Protein AF-A0AA88Y894-F1 (afdb_monomer_lite)

Sequence (152 aa):
MLGYVVCENNGTTIQNFHPYMDSTLEQLRTVSQNNASSSRREKCISSLRRLFKESGRHEVVQIALMIIAHQDHWNDDHTLSEAKAMKQKGITLLVVTIGRRNFKELHSLRSIATSDDKFFVLPSFEDLKKLASDLSTGSCLRKCLNLSIVLK

Organism: Pinctada imbricata (NCBI:txid66713)

pLDDT: mean 80.38, std 14.38, range [32.53, 95.12]

Radius of gyration: 15.28 Å; chains: 1; bounding box: 42×32×35 Å

Foldseek 3Di:
DDKDWDWAPVDIDTGADDPDVVVVVVVVVVPDPDDGDATPCLVVLVVVLVSCVPRNDPPDQAEDEAEAEDDHDDPLVSLLVSLVVCVVSNYFYAYEYEQDDDPVVLVSRCSSGNHNLRYHYYDHPVCVVVVVCCCVPHPCVCVNSVCPDPPD

InterPro domains:
  IPR002035 von Willebrand factor, type A [PF00092] (22-132)
  IPR036465 von Willebrand factor A-like domain superfamily [G3DSA:3.40.50.410] (2-144)
  IPR036465 von Willebrand factor A-like domain superfamily [SSF53300] (12-140)

Structure (mmCIF, N/CA/C/O backbone):
data_AF-A0AA88Y894-F1
#
_entry.id   AF-A0AA88Y894-F1
#
loop_
_atom_site.group_PDB
_atom_site.id
_atom_site.type_symbol
_atom_site.label_atom_id
_atom_site.label_alt_id
_atom_site.label_comp_id
_atom_site.label_asym_id
_atom_site.label_entity_id
_atom_site.label_seq_id
_atom_site.pdbx_PDB_ins_code
_atom_site.Cartn_x
_atom_site.Cartn_y
_atom_site.Cartn_z
_atom_site.occupancy
_atom_site.B_iso_or_equiv
_atom_site.auth_seq_id
_atom_site.auth_comp_id
_atom_site.auth_asym_id
_atom_site.auth_atom_id
_atom_site.pdbx_PDB_model_num
ATOM 1 N N . MET A 1 1 ? -11.184 8.608 7.312 1.00 84.69 1 MET A N 1
ATOM 2 C CA . MET A 1 1 ? -9.945 9.408 7.391 1.00 84.69 1 MET A CA 1
ATOM 3 C C . MET A 1 1 ? -9.013 8.926 6.302 1.00 84.69 1 MET A C 1
ATOM 5 O O . MET A 1 1 ? -8.993 7.726 6.053 1.00 84.69 1 MET A O 1
ATOM 9 N N . LEU A 1 2 ? -8.277 9.830 5.667 1.00 89.56 2 LEU A N 1
ATOM 10 C CA . LEU A 1 2 ? -7.278 9.501 4.652 1.00 89.56 2 LEU A CA 1
ATOM 11 C C . LEU A 1 2 ? -5.931 10.075 5.082 1.00 89.56 2 LEU A C 1
ATOM 13 O O . LEU A 1 2 ? -5.873 11.181 5.606 1.00 89.56 2 LEU A O 1
ATOM 17 N N . GLY A 1 3 ? -4.876 9.302 4.880 1.00 91.81 3 GLY A N 1
ATOM 18 C CA . GLY A 1 3 ? -3.492 9.728 5.019 1.00 91.81 3 GLY A CA 1
ATOM 19 C C . GLY A 1 3 ? -2.695 9.110 3.881 1.00 91.81 3 GLY A C 1
ATOM 20 O O . GLY A 1 3 ? -3.139 8.128 3.276 1.00 91.81 3 GLY A O 1
ATOM 21 N N . TYR A 1 4 ? -1.542 9.683 3.566 1.00 92.44 4 TYR A N 1
ATOM 22 C CA . TYR A 1 4 ? -0.689 9.162 2.507 1.00 92.44 4 TYR A CA 1
ATOM 23 C C . TYR A 1 4 ? 0.782 9.257 2.879 1.00 92.44 4 TYR A C 1
ATOM 25 O O . TYR A 1 4 ? 1.207 10.104 3.664 1.00 92.44 4 TYR A O 1
ATOM 33 N N . VAL A 1 5 ? 1.565 8.374 2.271 1.00 90.94 5 VAL A N 1
ATOM 34 C CA . VAL A 1 5 ? 3.021 8.412 2.306 1.00 90.94 5 VAL A CA 1
ATOM 35 C C . VAL A 1 5 ? 3.498 8.370 0.862 1.00 90.94 5 VAL A C 1
ATOM 37 O O . VAL A 1 5 ? 3.184 7.420 0.146 1.00 90.94 5 VAL A O 1
ATOM 40 N N . VAL A 1 6 ? 4.240 9.389 0.433 1.00 87.38 6 VAL A N 1
ATOM 41 C CA . VAL A 1 6 ? 4.913 9.409 -0.873 1.00 87.38 6 VAL A CA 1
ATOM 42 C C . VAL A 1 6 ? 6.413 9.326 -0.644 1.00 87.38 6 VAL A C 1
ATOM 44 O O . VAL A 1 6 ? 6.978 10.065 0.162 1.00 87.38 6 VAL A O 1
ATOM 47 N N . CYS A 1 7 ? 7.051 8.380 -1.324 1.00 82.00 7 CYS A N 1
ATOM 48 C CA . CYS A 1 7 ? 8.450 8.031 -1.118 1.00 82.00 7 CYS A CA 1
ATOM 49 C C . CYS A 1 7 ? 9.234 8.293 -2.395 1.00 82.00 7 CYS A C 1
ATOM 51 O O . CYS A 1 7 ? 9.148 7.528 -3.355 1.00 82.00 7 CYS A O 1
ATOM 53 N N . GLU A 1 8 ? 10.019 9.361 -2.371 1.00 75.31 8 GLU A N 1
ATOM 54 C CA . GLU A 1 8 ? 10.856 9.811 -3.476 1.00 75.31 8 GLU A CA 1
ATOM 55 C C . GLU A 1 8 ? 12.334 9.738 -3.079 1.00 75.31 8 GLU A C 1
ATOM 57 O O . GLU A 1 8 ? 12.691 9.448 -1.934 1.00 75.31 8 GLU A O 1
ATOM 62 N N . ASN A 1 9 ? 13.229 10.013 -4.026 1.00 68.44 9 ASN A N 1
ATOM 63 C CA . ASN A 1 9 ? 14.668 9.993 -3.758 1.00 68.44 9 ASN A CA 1
ATOM 64 C C . ASN A 1 9 ? 15.090 11.043 -2.719 1.00 68.44 9 ASN A C 1
ATOM 66 O O . ASN A 1 9 ? 15.931 10.760 -1.865 1.00 68.44 9 ASN A O 1
ATOM 70 N N . ASN A 1 10 ? 14.492 12.237 -2.779 1.00 65.44 10 ASN A N 1
ATOM 71 C CA . ASN A 1 10 ? 14.876 13.375 -1.941 1.00 65.44 10 ASN A CA 1
ATOM 72 C C . ASN A 1 10 ? 14.180 13.393 -0.576 1.00 65.44 10 ASN A C 1
ATOM 74 O O . ASN A 1 10 ? 14.490 14.247 0.252 1.00 65.44 10 ASN A O 1
ATOM 78 N N . GLY A 1 11 ? 13.268 12.457 -0.305 1.00 75.81 11 GLY A N 1
ATOM 79 C CA . GLY A 1 11 ? 12.579 12.425 0.975 1.00 75.81 11 GLY A CA 1
ATOM 80 C C . GLY A 1 11 ? 11.338 11.550 1.005 1.00 75.81 11 GLY A C 1
ATOM 81 O O . GLY A 1 11 ? 10.976 10.862 0.052 1.00 75.81 11 GLY A O 1
ATOM 82 N N . THR A 1 12 ? 10.686 11.576 2.160 1.00 82.94 12 THR A N 1
ATOM 83 C CA . THR A 1 12 ? 9.399 10.925 2.375 1.00 82.94 12 THR A CA 1
ATOM 84 C C . THR A 1 12 ? 8.409 11.978 2.835 1.00 82.94 12 THR A C 1
ATOM 86 O O . THR A 1 12 ? 8.596 12.578 3.892 1.00 82.94 12 THR A O 1
ATOM 89 N N . THR A 1 13 ? 7.366 12.190 2.042 1.00 87.38 13 THR A N 1
ATOM 90 C CA . THR A 1 13 ? 6.257 13.082 2.375 1.00 87.38 13 THR A CA 1
ATOM 91 C C . THR A 1 13 ? 5.196 12.265 3.089 1.00 87.38 13 THR A C 1
ATOM 93 O O . THR A 1 13 ? 4.754 11.240 2.570 1.00 87.38 13 THR A O 1
ATOM 96 N N . ILE A 1 14 ? 4.798 12.698 4.283 1.00 89.25 14 ILE A N 1
ATOM 97 C CA . ILE A 1 14 ? 3.782 12.025 5.093 1.00 89.25 14 ILE A CA 1
ATOM 98 C C . ILE A 1 14 ? 2.664 13.013 5.367 1.00 89.25 14 ILE A C 1
ATOM 100 O O . ILE A 1 14 ? 2.902 14.073 5.939 1.00 89.25 14 ILE A O 1
ATOM 104 N N . GLN A 1 15 ? 1.451 12.618 5.006 1.00 90.69 15 GLN A N 1
ATOM 105 C CA . GLN A 1 15 ? 0.231 13.278 5.428 1.00 90.69 15 GLN A CA 1
ATOM 106 C C . GLN A 1 15 ? -0.503 12.365 6.406 1.00 90.69 15 GLN A C 1
ATOM 108 O O . GLN A 1 15 ? -0.902 11.250 6.055 1.00 90.69 15 GLN A O 1
ATOM 113 N N . ASN A 1 16 ? -0.666 12.846 7.640 1.00 91.62 16 ASN A N 1
ATOM 114 C CA . ASN A 1 16 ? -1.376 12.127 8.694 1.00 91.62 16 ASN A CA 1
ATOM 115 C C . ASN A 1 16 ? -2.857 11.936 8.360 1.00 91.62 16 ASN A C 1
ATOM 117 O O . ASN A 1 16 ? -3.419 12.658 7.534 1.00 91.62 16 ASN A O 1
ATOM 121 N N . PHE A 1 17 ? -3.498 10.974 9.027 1.00 91.25 17 PHE A N 1
ATOM 122 C CA . PHE A 1 17 ? -4.923 10.724 8.838 1.00 91.25 17 PHE A CA 1
ATOM 123 C C . PHE A 1 17 ? -5.761 11.973 9.137 1.00 91.25 17 PHE A C 1
ATOM 125 O O . PHE A 1 17 ? -5.827 12.436 10.274 1.00 91.25 17 PHE A O 1
ATOM 132 N N . HIS A 1 18 ? -6.447 12.479 8.113 1.00 88.56 18 HIS A N 1
ATOM 133 C CA . HIS A 1 18 ? -7.340 13.629 8.209 1.00 88.56 18 HIS A CA 1
ATOM 134 C C . HIS A 1 18 ? -8.802 13.214 7.959 1.00 88.56 18 HIS A C 1
ATOM 136 O O . HIS A 1 18 ? -9.055 12.339 7.119 1.00 88.56 18 HIS A O 1
ATOM 142 N N . PRO A 1 19 ? -9.796 13.783 8.674 1.00 84.44 19 PRO A N 1
ATOM 143 C CA . PRO A 1 19 ? -11.210 13.471 8.446 1.00 84.44 19 PRO A CA 1
ATOM 144 C C . PRO A 1 19 ? -11.739 14.012 7.109 1.00 84.44 19 PRO A C 1
ATOM 146 O O . PRO A 1 19 ? -12.558 13.344 6.485 1.00 84.44 19 PRO A O 1
ATOM 149 N N . TYR A 1 20 ? -11.246 15.167 6.650 1.00 85.12 20 TYR A N 1
ATOM 150 C CA . TYR A 1 20 ? -11.663 15.781 5.383 1.00 85.12 20 TYR A CA 1
ATOM 151 C C . TYR A 1 20 ? -10.820 15.260 4.215 1.00 85.12 20 TYR A C 1
ATOM 153 O O . TYR A 1 20 ? -9.620 15.533 4.129 1.00 85.12 20 TYR A O 1
ATOM 161 N N . MET A 1 21 ? -11.453 14.480 3.336 1.00 78.25 21 MET A N 1
ATOM 162 C CA . MET A 1 21 ? -10.779 13.846 2.200 1.00 78.25 21 MET A CA 1
ATOM 163 C C . MET A 1 21 ? -10.438 14.857 1.100 1.00 78.25 21 MET A C 1
ATOM 165 O O . MET A 1 21 ? -9.343 14.775 0.555 1.00 78.25 21 MET A O 1
ATOM 169 N N . ASP A 1 22 ? -11.299 15.844 0.841 1.00 83.56 22 ASP A N 1
ATOM 170 C CA . ASP A 1 22 ? -11.103 16.819 -0.244 1.00 83.56 22 ASP A CA 1
ATOM 171 C C . ASP A 1 22 ? -9.800 17.610 -0.091 1.00 83.56 22 ASP A C 1
ATOM 173 O O . ASP A 1 22 ? -8.986 17.650 -1.009 1.00 83.56 22 ASP A O 1
ATOM 177 N N . SER A 1 23 ? -9.521 18.143 1.104 1.00 80.12 23 SER A N 1
ATOM 178 C CA . SER A 1 23 ? -8.269 18.867 1.362 1.00 80.12 23 SER A CA 1
ATOM 179 C C . SER A 1 23 ? -7.029 17.977 1.229 1.00 80.12 23 SER A C 1
ATOM 181 O O . SER A 1 23 ? -5.985 18.431 0.767 1.00 80.12 23 SER A O 1
ATOM 183 N N . THR A 1 24 ? -7.148 16.698 1.594 1.00 80.88 24 THR A N 1
ATOM 184 C CA . THR A 1 24 ? -6.064 15.715 1.457 1.00 80.88 24 THR A CA 1
ATOM 185 C C . THR A 1 24 ? -5.788 15.411 -0.018 1.00 80.88 24 THR A C 1
ATOM 187 O O . THR A 1 24 ? -4.632 15.268 -0.414 1.00 80.88 24 THR A O 1
ATOM 190 N N . LEU A 1 25 ? -6.836 15.337 -0.846 1.00 80.75 25 LEU A N 1
ATOM 191 C CA . LEU A 1 25 ? -6.710 15.121 -2.287 1.00 80.75 25 LEU A CA 1
ATOM 192 C C . LEU A 1 25 ? -6.097 16.330 -2.997 1.00 80.75 25 LEU A C 1
ATOM 194 O O . LEU A 1 25 ? -5.253 16.138 -3.870 1.00 80.75 25 LEU A O 1
ATOM 198 N N . GLU A 1 26 ? -6.455 17.556 -2.604 1.00 82.88 26 GLU A N 1
ATOM 199 C CA . GLU A 1 26 ? -5.811 18.759 -3.148 1.00 82.88 26 GLU A CA 1
ATOM 200 C C . GLU A 1 26 ? -4.310 18.784 -2.840 1.00 82.88 26 GLU A C 1
ATOM 202 O O . GLU A 1 26 ? -3.499 19.032 -3.730 1.00 82.88 26 GLU A O 1
ATOM 207 N N . GLN A 1 27 ? -3.913 18.441 -1.611 1.00 79.25 27 GLN A N 1
ATOM 208 C CA . GLN A 1 27 ? -2.496 18.344 -1.243 1.00 79.25 27 GLN A CA 1
ATOM 209 C C . GLN A 1 27 ? -1.769 17.274 -2.058 1.00 79.25 27 GLN A C 1
ATOM 211 O O . GLN A 1 27 ? -0.672 17.521 -2.560 1.00 79.25 27 GLN A O 1
ATOM 216 N N . LEU A 1 28 ? -2.395 16.113 -2.261 1.00 80.06 28 LEU A N 1
ATOM 217 C CA . LEU A 1 28 ? -1.802 15.031 -3.039 1.00 80.06 28 LEU A CA 1
ATOM 218 C C . LEU A 1 28 ? -1.527 15.443 -4.494 1.00 80.06 28 LEU A C 1
ATOM 220 O O . LEU A 1 28 ? -0.509 15.041 -5.049 1.00 80.06 28 LEU A O 1
ATOM 224 N N . ARG A 1 29 ? -2.378 16.285 -5.100 1.00 80.94 29 ARG A N 1
ATOM 225 C CA . ARG A 1 29 ? -2.153 16.818 -6.459 1.00 80.94 29 ARG A CA 1
ATOM 226 C C . ARG A 1 29 ? -0.909 17.702 -6.565 1.00 80.94 29 ARG A C 1
ATOM 228 O O . ARG A 1 29 ? -0.359 17.827 -7.654 1.00 80.94 29 ARG A O 1
ATOM 235 N N . THR A 1 30 ? -0.473 18.304 -5.459 1.00 76.19 30 THR A N 1
ATOM 236 C CA . THR A 1 30 ? 0.721 19.167 -5.410 1.00 76.19 30 THR A CA 1
ATOM 237 C C . THR A 1 30 ? 2.019 18.406 -5.140 1.00 76.19 30 THR A C 1
ATOM 239 O O . THR A 1 30 ? 3.100 18.979 -5.273 1.00 76.19 30 THR A O 1
ATOM 242 N N . VAL A 1 31 ? 1.939 17.119 -4.780 1.00 72.31 31 VAL A N 1
ATOM 243 C CA . VAL A 1 31 ? 3.124 16.277 -4.587 1.00 72.31 31 VAL A CA 1
ATOM 244 C C . VAL A 1 31 ? 3.755 16.015 -5.961 1.00 72.31 31 VAL A C 1
ATOM 246 O O . VAL A 1 31 ? 3.207 15.287 -6.787 1.00 72.31 31 VAL A O 1
ATOM 249 N N . SER A 1 32 ? 4.870 16.699 -6.228 1.00 60.62 32 SER A N 1
ATOM 250 C CA . SER A 1 32 ? 5.547 16.746 -7.529 1.00 60.62 32 SER A CA 1
ATOM 251 C C . SER A 1 32 ? 6.037 15.374 -7.994 1.00 60.62 32 SER A C 1
ATOM 253 O O . SER A 1 32 ? 6.770 14.701 -7.280 1.00 60.62 32 SER A O 1
ATOM 255 N N . GLN A 1 33 ? 5.740 15.000 -9.242 1.00 58.12 33 GLN A N 1
ATOM 256 C CA . GLN A 1 33 ? 6.339 13.838 -9.909 1.00 58.12 33 GLN A CA 1
ATOM 257 C C . GLN A 1 33 ? 7.757 14.173 -10.397 1.00 58.12 33 GLN A C 1
ATOM 259 O O . GLN A 1 33 ? 8.016 14.274 -11.595 1.00 58.12 33 GLN A O 1
ATOM 264 N N . ASN A 1 34 ? 8.693 14.404 -9.477 1.00 49.12 34 ASN A N 1
ATOM 265 C CA . ASN A 1 34 ? 10.088 14.600 -9.860 1.00 49.12 34 ASN A CA 1
ATOM 266 C C . ASN A 1 34 ? 10.679 13.249 -10.289 1.00 49.12 34 ASN A C 1
ATOM 268 O O . ASN A 1 34 ? 10.722 12.305 -9.501 1.00 49.12 34 ASN A O 1
ATOM 272 N N . ASN A 1 35 ? 11.125 13.160 -11.547 1.00 53.00 35 ASN A N 1
ATOM 273 C CA . ASN A 1 35 ? 11.771 11.979 -12.126 1.00 53.00 35 ASN A CA 1
ATOM 274 C C . ASN A 1 35 ? 12.929 11.507 -11.229 1.00 53.00 35 ASN A C 1
ATOM 276 O O . ASN A 1 35 ? 13.974 12.153 -11.153 1.00 53.00 35 ASN A O 1
ATOM 280 N N . ALA A 1 36 ? 12.731 10.389 -10.534 1.00 49.28 36 ALA A N 1
ATOM 281 C CA . ALA A 1 36 ? 13.610 9.913 -9.476 1.00 49.28 36 ALA A CA 1
ATOM 282 C C . ALA A 1 36 ? 14.050 8.468 -9.760 1.00 49.28 36 ALA A C 1
ATOM 284 O O . ALA A 1 36 ? 13.245 7.542 -9.787 1.00 49.28 36 ALA A O 1
ATOM 285 N N . SER A 1 37 ? 15.355 8.299 -9.981 1.00 53.50 37 SER A N 1
ATOM 286 C CA . SER A 1 37 ? 16.011 7.122 -10.561 1.00 53.50 37 SER A CA 1
ATOM 287 C C . SER A 1 37 ? 16.634 6.129 -9.562 1.00 53.50 37 SER A C 1
ATOM 289 O O . SER A 1 37 ? 17.576 5.446 -9.939 1.00 53.50 37 SER A O 1
ATOM 291 N N . SER A 1 38 ? 16.171 6.041 -8.306 1.00 52.19 38 SER A N 1
ATOM 292 C CA . SER A 1 38 ? 16.543 4.935 -7.388 1.00 52.19 38 SER A CA 1
ATOM 293 C C . SER A 1 38 ? 15.872 5.101 -6.015 1.00 52.19 38 SER A C 1
ATOM 295 O O . SER A 1 38 ? 16.405 5.765 -5.120 1.00 52.19 38 SER A O 1
ATOM 297 N N . SER A 1 39 ? 14.696 4.504 -5.827 1.00 55.19 39 SER A N 1
ATOM 298 C CA . SER A 1 39 ? 13.882 4.694 -4.621 1.00 55.19 39 SER A CA 1
ATOM 299 C C . SER A 1 39 ? 14.410 3.921 -3.395 1.00 55.19 39 SER A C 1
ATOM 301 O O . SER A 1 39 ? 14.537 2.698 -3.422 1.00 55.19 39 SER A O 1
ATOM 303 N N . ARG A 1 40 ? 14.635 4.604 -2.258 1.00 60.19 40 ARG A N 1
ATOM 304 C CA . ARG A 1 40 ? 14.919 3.977 -0.942 1.00 60.19 40 ARG A CA 1
ATOM 305 C C . ARG A 1 40 ? 13.622 3.479 -0.278 1.00 60.19 40 ARG A C 1
ATOM 307 O O . ARG A 1 40 ? 13.192 4.007 0.750 1.00 60.19 40 ARG A O 1
ATOM 314 N N . ARG A 1 41 ? 12.979 2.475 -0.886 1.00 65.31 41 ARG A N 1
ATOM 315 C CA . ARG A 1 41 ? 11.618 2.000 -0.539 1.00 65.31 41 ARG A CA 1
ATOM 316 C C . ARG A 1 41 ? 11.462 1.373 0.850 1.00 65.31 41 ARG A C 1
ATOM 318 O O . ARG A 1 41 ? 10.351 1.394 1.372 1.00 65.31 41 ARG A O 1
ATOM 325 N N . GLU A 1 42 ? 12.530 0.916 1.505 1.00 69.62 42 GLU A N 1
ATOM 326 C CA . GLU A 1 42 ? 12.475 0.450 2.908 1.00 69.62 42 GLU A CA 1
ATOM 327 C C . GLU A 1 42 ? 11.925 1.519 3.861 1.00 69.62 42 GLU A C 1
ATOM 329 O O . GLU A 1 42 ? 11.166 1.219 4.784 1.00 69.62 42 GLU A O 1
ATOM 334 N N . LYS A 1 43 ? 12.252 2.793 3.598 1.00 79.38 43 LYS A N 1
ATOM 335 C CA . LYS A 1 43 ? 11.718 3.927 4.362 1.00 79.38 43 LYS A CA 1
ATOM 336 C C . LYS A 1 43 ? 10.223 4.118 4.147 1.00 79.38 43 LYS A C 1
ATOM 338 O O . LYS A 1 43 ? 9.562 4.725 4.985 1.00 79.38 43 LYS A O 1
ATOM 343 N N . CYS A 1 44 ? 9.692 3.619 3.035 1.00 85.56 44 CYS A N 1
ATOM 344 C CA . CYS A 1 44 ? 8.297 3.795 2.686 1.00 85.56 44 CYS A CA 1
ATOM 345 C C . CYS A 1 44 ? 7.397 2.951 3.569 1.00 85.56 44 CYS A C 1
ATOM 347 O O . CYS A 1 44 ? 6.486 3.476 4.205 1.00 85.56 44 CYS A O 1
ATOM 349 N N . ILE A 1 45 ? 7.696 1.655 3.670 1.00 87.75 45 ILE A N 1
ATOM 350 C CA . ILE A 1 45 ? 6.901 0.758 4.502 1.00 87.75 45 ILE A CA 1
ATOM 351 C C . ILE A 1 45 ? 7.059 1.082 5.992 1.00 87.75 45 ILE A C 1
ATOM 353 O O . ILE A 1 45 ? 6.068 1.058 6.719 1.00 87.75 45 ILE A O 1
ATOM 357 N N . SER A 1 46 ? 8.247 1.509 6.436 1.00 90.19 46 SER A N 1
ATOM 358 C CA . SER A 1 46 ? 8.434 1.949 7.823 1.00 90.19 46 SER A CA 1
ATOM 359 C C . SER A 1 46 ? 7.690 3.254 8.125 1.00 90.19 46 SER A C 1
ATOM 361 O O . SER A 1 46 ? 7.054 3.376 9.174 1.00 90.19 46 SER A O 1
ATOM 363 N N . SER A 1 47 ? 7.685 4.209 7.189 1.00 92.25 47 SER A N 1
ATOM 364 C CA . SER A 1 47 ? 6.905 5.448 7.309 1.00 92.25 47 SER A CA 1
ATOM 365 C C . SER A 1 47 ? 5.405 5.181 7.289 1.00 92.25 47 SER A C 1
ATOM 367 O O . SER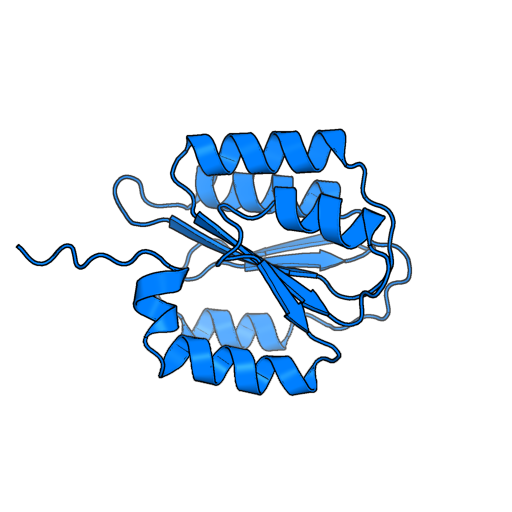 A 1 47 ? 4.669 5.796 8.056 1.00 92.25 47 SER A O 1
ATOM 369 N N . LEU A 1 48 ? 4.953 4.225 6.479 1.00 92.69 48 LEU A N 1
ATOM 370 C CA . LEU A 1 48 ? 3.566 3.778 6.454 1.00 92.69 48 LEU A CA 1
ATOM 371 C C . LEU A 1 48 ? 3.174 3.131 7.788 1.00 92.69 48 LEU A C 1
ATOM 373 O O . LEU A 1 48 ? 2.164 3.507 8.377 1.00 92.69 48 LEU A O 1
ATOM 377 N N . ARG A 1 49 ? 3.997 2.225 8.334 1.00 92.94 49 ARG A N 1
ATOM 378 C CA . ARG A 1 49 ? 3.764 1.660 9.671 1.00 92.94 49 ARG A CA 1
ATOM 379 C C . ARG A 1 49 ? 3.720 2.749 10.743 1.00 92.94 49 ARG A C 1
ATOM 381 O O . ARG A 1 49 ? 2.888 2.675 11.649 1.00 92.94 49 ARG A O 1
ATOM 388 N N . ARG A 1 50 ? 4.603 3.750 10.657 1.00 93.56 50 ARG A N 1
ATOM 389 C CA . ARG A 1 50 ? 4.620 4.901 11.568 1.00 93.56 50 ARG A CA 1
ATOM 390 C C . ARG A 1 50 ? 3.332 5.718 11.469 1.00 93.56 50 ARG A C 1
ATOM 392 O O . ARG A 1 50 ? 2.739 5.988 12.505 1.00 93.56 50 ARG A O 1
ATOM 399 N N . LEU A 1 51 ? 2.853 6.005 10.259 1.00 94.19 51 LEU A N 1
ATOM 400 C CA . LEU A 1 51 ? 1.592 6.713 10.022 1.00 94.19 51 LEU A CA 1
ATOM 401 C C . LEU A 1 51 ? 0.414 6.038 10.748 1.00 94.19 51 LEU A C 1
ATOM 403 O O . LEU A 1 51 ? -0.319 6.703 11.483 1.00 94.19 51 LEU A O 1
ATOM 407 N N . PHE A 1 52 ? 0.272 4.712 10.611 1.00 93.69 52 PHE A N 1
ATOM 408 C CA . PHE A 1 52 ? -0.750 3.941 11.334 1.00 93.69 52 PHE A CA 1
ATOM 409 C C . PHE A 1 52 ? -0.544 3.938 12.847 1.00 93.69 52 PHE A C 1
ATOM 411 O O . PHE A 1 52 ? -1.517 4.005 13.591 1.00 93.69 52 PHE A O 1
ATOM 418 N N . LYS A 1 53 ? 0.706 3.875 13.315 1.00 91.88 53 LYS A N 1
ATOM 419 C CA . LYS A 1 53 ? 1.016 3.906 14.748 1.00 91.88 53 LYS A CA 1
ATOM 420 C C . LYS A 1 53 ? 0.671 5.256 15.388 1.00 91.88 53 LYS A C 1
ATOM 422 O O . LYS A 1 53 ? 0.208 5.271 16.520 1.00 91.88 53 LYS A O 1
ATOM 427 N N . GLU A 1 54 ? 0.952 6.361 14.705 1.00 90.25 54 GLU A N 1
ATOM 428 C CA . GLU A 1 54 ? 0.878 7.711 15.279 1.00 90.25 54 GLU A CA 1
ATOM 429 C C . GLU A 1 54 ? -0.490 8.367 15.099 1.00 90.25 54 GLU A C 1
ATOM 431 O O . GLU A 1 54 ? -0.935 9.100 15.976 1.00 90.25 54 GLU A O 1
ATOM 436 N N . SER A 1 55 ? -1.162 8.108 13.976 1.00 87.44 55 SER A N 1
ATOM 437 C CA . SER A 1 55 ? -2.426 8.778 13.637 1.00 87.44 55 SER A CA 1
ATOM 438 C C . SER A 1 55 ? -3.576 7.815 13.340 1.00 87.44 55 SER A C 1
ATOM 440 O O . SER A 1 55 ? -4.705 8.249 13.105 1.00 87.44 55 SER A O 1
ATOM 442 N N . GLY A 1 56 ? -3.316 6.504 13.333 1.00 85.94 56 GLY A N 1
ATOM 443 C CA . GLY A 1 56 ? -4.349 5.497 13.130 1.00 85.94 56 GLY A CA 1
ATOM 444 C C . GLY A 1 56 ? -5.269 5.403 14.343 1.00 85.94 56 GLY A C 1
ATOM 445 O O . GLY A 1 56 ? -4.821 5.345 15.487 1.00 85.94 56 GLY A O 1
ATOM 446 N N . ARG A 1 57 ? -6.580 5.350 14.098 1.00 85.94 57 ARG A N 1
ATOM 447 C CA . ARG A 1 57 ? -7.541 5.037 15.161 1.00 85.94 57 ARG A CA 1
ATOM 448 C C . ARG A 1 57 ? -7.434 3.558 15.517 1.00 85.94 57 ARG A C 1
ATOM 450 O O . ARG A 1 57 ? -7.305 2.715 14.627 1.00 85.94 57 ARG A O 1
ATOM 457 N N . HIS A 1 58 ? -7.501 3.265 16.808 1.00 80.88 58 HIS A N 1
ATOM 458 C CA . HIS A 1 58 ? -7.639 1.902 17.305 1.00 80.88 58 HIS A CA 1
ATOM 459 C C . HIS A 1 58 ? -9.076 1.413 17.051 1.00 80.88 58 HIS A C 1
ATOM 461 O O . HIS A 1 58 ? -9.982 2.232 16.894 1.00 80.88 58 HIS A O 1
ATOM 467 N N . GLU A 1 59 ? -9.263 0.093 16.970 1.00 82.88 59 GLU A N 1
ATOM 468 C CA . GLU A 1 59 ? -10.584 -0.566 16.874 1.00 82.88 59 GLU A CA 1
ATOM 469 C C . GLU A 1 59 ? -11.405 -0.258 15.609 1.00 82.88 59 GLU A C 1
ATOM 471 O O . GLU A 1 59 ? -12.586 -0.586 15.525 1.00 82.88 59 GLU A O 1
ATOM 476 N N . VAL A 1 60 ? -10.780 0.323 14.583 1.00 86.81 60 VAL A N 1
ATOM 477 C CA . VAL A 1 60 ? -11.375 0.465 13.249 1.00 86.81 60 VAL A CA 1
ATOM 478 C C . VAL A 1 60 ? -10.606 -0.370 12.239 1.00 86.81 60 VAL A C 1
ATOM 480 O O . VAL A 1 60 ? -9.424 -0.662 12.422 1.00 86.81 60 VAL A O 1
ATOM 483 N N . VAL A 1 61 ? -11.262 -0.719 11.134 1.00 88.31 61 VAL A N 1
ATOM 484 C CA . VAL A 1 61 ? -10.597 -1.377 10.007 1.00 88.31 61 VAL A CA 1
ATOM 485 C C . VAL A 1 61 ? -9.489 -0.464 9.466 1.00 88.31 61 VAL A C 1
ATOM 487 O O . VAL A 1 61 ? -9.745 0.674 9.071 1.00 88.31 61 VAL A O 1
ATOM 490 N N . GLN A 1 62 ? -8.256 -0.973 9.444 1.00 92.19 62 GLN A N 1
ATOM 491 C CA . GLN A 1 62 ? -7.075 -0.273 8.942 1.00 92.19 62 GLN A CA 1
ATOM 492 C C . GLN A 1 62 ? -6.622 -0.899 7.622 1.00 92.19 62 GLN A C 1
ATOM 494 O O . GLN A 1 62 ? -6.273 -2.078 7.565 1.00 92.19 62 GLN A O 1
ATOM 499 N N . ILE A 1 63 ? -6.630 -0.104 6.553 1.00 92.25 63 ILE A N 1
ATOM 500 C CA . ILE A 1 63 ? -6.298 -0.545 5.195 1.00 92.25 63 ILE A CA 1
ATOM 501 C C . ILE A 1 63 ? -5.200 0.353 4.643 1.00 92.25 63 ILE A C 1
ATOM 503 O O . ILE A 1 63 ? -5.345 1.575 4.645 1.00 92.25 63 ILE A O 1
ATOM 507 N N . ALA A 1 64 ? -4.135 -0.253 4.127 1.00 93.75 64 ALA A N 1
ATOM 508 C CA . ALA A 1 64 ? -3.084 0.442 3.406 1.00 93.75 64 ALA A CA 1
ATOM 509 C C . ALA A 1 64 ? -3.049 -0.014 1.944 1.00 93.75 64 ALA A C 1
ATOM 511 O O . ALA A 1 64 ? -2.904 -1.203 1.666 1.00 93.75 64 ALA A O 1
ATOM 512 N N . LEU A 1 65 ? -3.147 0.941 1.018 1.00 92.38 65 LEU A N 1
ATOM 513 C CA . LEU A 1 65 ? -2.943 0.725 -0.412 1.00 92.38 65 LEU A CA 1
ATOM 514 C C . LEU A 1 65 ? -1.548 1.223 -0.794 1.00 92.38 65 LEU A C 1
ATOM 516 O O . LEU A 1 65 ? -1.271 2.418 -0.723 1.00 92.38 65 LEU A O 1
ATOM 520 N N . MET A 1 66 ? -0.676 0.308 -1.203 1.00 90.94 66 MET A N 1
ATOM 521 C CA . MET A 1 66 ? 0.681 0.606 -1.641 1.00 90.94 66 MET A CA 1
ATOM 522 C C . MET A 1 66 ? 0.772 0.494 -3.162 1.00 90.94 66 MET A C 1
ATOM 524 O O . MET A 1 66 ? 0.526 -0.573 -3.719 1.00 90.94 66 MET A O 1
ATOM 528 N N . ILE A 1 67 ? 1.149 1.586 -3.829 1.00 89.62 67 ILE A N 1
ATOM 529 C CA . ILE A 1 67 ? 1.361 1.627 -5.281 1.00 89.62 67 ILE A CA 1
ATOM 530 C C . ILE A 1 67 ? 2.862 1.691 -5.558 1.00 89.62 67 ILE A C 1
ATOM 532 O O . ILE A 1 67 ? 3.571 2.551 -5.038 1.00 89.62 67 ILE A O 1
ATOM 536 N N . ILE A 1 68 ? 3.350 0.764 -6.377 1.00 86.31 68 ILE A N 1
ATOM 537 C CA . ILE A 1 68 ? 4.770 0.553 -6.644 1.00 86.31 68 ILE A CA 1
ATOM 538 C C . ILE A 1 68 ? 5.011 0.528 -8.154 1.00 86.31 68 ILE A C 1
ATOM 540 O O . ILE A 1 68 ? 4.759 -0.474 -8.827 1.00 86.31 68 ILE A O 1
ATOM 544 N N . ALA A 1 69 ? 5.582 1.608 -8.672 1.00 79.56 69 ALA A N 1
ATOM 545 C CA . ALA A 1 69 ? 6.046 1.708 -10.054 1.00 79.56 69 ALA A CA 1
ATOM 546 C C . ALA A 1 69 ? 7.583 1.650 -10.139 1.00 79.56 69 ALA A C 1
ATOM 548 O O . ALA A 1 69 ? 8.261 1.928 -9.152 1.00 79.56 69 ALA A O 1
ATOM 549 N N . HIS A 1 70 ? 8.120 1.342 -11.325 1.00 70.62 70 HIS A N 1
ATOM 550 C CA . HIS A 1 70 ? 9.559 1.247 -11.646 1.00 70.62 70 HIS A CA 1
ATOM 551 C C . HIS A 1 70 ? 10.298 0.042 -11.041 1.00 70.62 70 HIS A C 1
ATOM 553 O O . HIS A 1 70 ? 9.890 -0.507 -10.015 1.00 70.62 70 HIS A O 1
ATOM 559 N N . GLN A 1 71 ? 11.387 -0.373 -11.701 1.00 58.56 71 GLN A N 1
ATOM 560 C CA . GLN A 1 71 ? 12.297 -1.428 -11.249 1.00 58.56 71 GLN A CA 1
ATOM 561 C C . GLN A 1 71 ? 13.401 -0.819 -10.384 1.00 58.56 71 GLN A C 1
ATOM 563 O O . GLN A 1 71 ? 14.409 -0.364 -10.904 1.00 58.56 71 GLN A O 1
ATOM 568 N N . ASP A 1 72 ? 13.212 -0.828 -9.068 1.00 60.28 72 ASP A N 1
ATOM 569 C CA . ASP A 1 72 ? 14.326 -0.642 -8.135 1.00 60.28 72 ASP A CA 1
ATOM 570 C C . ASP A 1 72 ? 14.392 -1.824 -7.170 1.00 60.28 72 ASP A C 1
ATOM 572 O O . ASP A 1 72 ? 13.376 -2.484 -6.910 1.00 60.28 72 ASP A O 1
ATOM 576 N N . HIS A 1 73 ? 15.594 -2.043 -6.641 1.00 55.91 73 HIS A N 1
ATOM 577 C CA . HIS A 1 73 ? 15.940 -3.104 -5.706 1.00 55.91 73 HIS A CA 1
ATOM 578 C C . HIS A 1 73 ? 15.276 -2.869 -4.337 1.00 55.91 73 HIS A C 1
ATOM 580 O O . HIS A 1 73 ? 15.350 -1.768 -3.787 1.00 55.91 73 HIS A O 1
ATOM 586 N N . TRP A 1 74 ? 14.653 -3.906 -3.770 1.00 64.44 74 TRP A N 1
ATOM 587 C CA . TRP A 1 74 ? 14.268 -3.939 -2.359 1.00 64.44 74 TRP A CA 1
ATOM 588 C C . TRP A 1 74 ? 15.315 -4.673 -1.546 1.00 64.44 74 TRP A C 1
ATOM 590 O O . TRP A 1 74 ? 15.841 -5.696 -1.978 1.00 64.44 74 TRP A O 1
ATOM 600 N N . ASN A 1 75 ? 15.556 -4.196 -0.329 1.00 65.62 75 ASN A N 1
ATOM 601 C CA . ASN A 1 75 ? 15.954 -5.108 0.726 1.00 65.62 75 ASN A CA 1
ATOM 602 C C . ASN A 1 75 ? 14.709 -5.890 1.142 1.00 65.62 75 ASN A C 1
ATOM 604 O O . ASN A 1 75 ? 13.831 -5.375 1.853 1.00 65.62 75 ASN A O 1
ATOM 608 N N . ASP A 1 76 ? 14.621 -7.104 0.613 1.00 73.38 76 ASP A N 1
ATOM 609 C CA . ASP A 1 76 ? 13.483 -7.988 0.816 1.00 73.38 76 ASP A CA 1
ATOM 610 C C . ASP A 1 76 ? 13.269 -8.248 2.320 1.00 73.38 76 ASP A C 1
ATOM 612 O O . ASP A 1 76 ? 12.149 -8.114 2.805 1.00 73.38 76 ASP A O 1
ATOM 616 N N . ASP A 1 77 ? 14.324 -8.464 3.110 1.00 84.25 77 ASP A N 1
ATOM 617 C CA . ASP A 1 77 ? 14.187 -8.873 4.517 1.00 84.25 77 ASP A CA 1
ATOM 618 C C . ASP A 1 77 ? 13.559 -7.797 5.414 1.00 84.25 77 ASP A C 1
ATOM 620 O O . ASP A 1 77 ? 12.596 -8.059 6.144 1.00 84.25 77 ASP A O 1
ATOM 624 N N . HIS A 1 78 ? 14.066 -6.560 5.356 1.00 83.88 78 HIS A N 1
ATOM 625 C CA . HIS A 1 78 ? 13.523 -5.463 6.166 1.00 83.88 78 HIS A CA 1
ATOM 626 C C . HIS A 1 78 ? 12.083 -5.136 5.755 1.00 83.88 78 HIS A C 1
ATOM 628 O O . HIS A 1 78 ? 11.205 -4.958 6.602 1.00 83.88 78 HIS A O 1
ATOM 634 N N . THR A 1 79 ? 11.820 -5.107 4.447 1.00 84.94 79 THR A N 1
ATOM 635 C CA . THR A 1 79 ? 10.487 -4.815 3.910 1.00 84.94 79 THR A CA 1
ATOM 636 C C . THR A 1 79 ? 9.476 -5.877 4.341 1.00 84.94 79 THR A C 1
ATOM 638 O O . THR A 1 79 ? 8.380 -5.546 4.795 1.00 84.94 79 THR A O 1
ATOM 641 N N . LEU A 1 80 ? 9.850 -7.155 4.274 1.00 88.69 80 LEU A N 1
ATOM 642 C CA . LEU A 1 80 ? 8.997 -8.261 4.705 1.00 88.69 80 LEU A CA 1
ATOM 643 C C . LEU A 1 80 ? 8.760 -8.252 6.218 1.00 88.69 80 LEU A C 1
ATOM 645 O O . LEU A 1 80 ? 7.641 -8.525 6.657 1.00 88.69 80 LEU A O 1
ATOM 649 N N . SER A 1 81 ? 9.769 -7.895 7.016 1.00 91.62 81 SER A N 1
ATOM 650 C CA . SER A 1 81 ? 9.631 -7.743 8.469 1.00 91.62 81 SER A CA 1
ATOM 651 C C . SER A 1 81 ? 8.624 -6.644 8.835 1.00 91.62 81 SER A C 1
ATOM 653 O O . SER A 1 81 ? 7.698 -6.868 9.619 1.00 91.62 81 SER A O 1
ATOM 655 N N . GLU A 1 82 ? 8.732 -5.478 8.198 1.00 92.00 82 GLU A N 1
ATOM 656 C CA . GLU A 1 82 ? 7.813 -4.353 8.384 1.00 92.00 82 GLU A CA 1
ATOM 657 C C . GLU A 1 82 ? 6.382 -4.706 7.944 1.00 92.00 82 GLU A C 1
ATOM 659 O O . GLU A 1 82 ? 5.423 -4.472 8.687 1.00 92.00 82 GLU A O 1
ATOM 664 N N . ALA A 1 83 ? 6.231 -5.362 6.787 1.00 92.88 83 ALA A N 1
ATOM 665 C CA . ALA A 1 83 ? 4.942 -5.857 6.308 1.00 92.88 83 ALA A CA 1
ATOM 666 C C . ALA A 1 83 ? 4.324 -6.862 7.290 1.00 92.88 83 ALA A C 1
ATOM 668 O O . ALA A 1 83 ? 3.137 -6.784 7.610 1.00 92.88 83 ALA A O 1
ATOM 669 N N . LYS A 1 84 ? 5.125 -7.798 7.813 1.00 94.81 84 LYS A N 1
ATOM 670 C CA . LYS A 1 84 ? 4.690 -8.771 8.821 1.00 94.81 84 LYS A CA 1
ATOM 671 C C . LYS A 1 84 ? 4.206 -8.073 10.091 1.00 94.81 84 LYS A C 1
ATOM 673 O O . LYS A 1 84 ? 3.133 -8.415 10.583 1.00 94.81 84 LYS A O 1
ATOM 678 N N . ALA A 1 85 ? 4.939 -7.075 10.581 1.00 95.00 85 ALA A N 1
ATOM 679 C CA . ALA A 1 85 ? 4.551 -6.308 11.762 1.00 95.00 85 ALA A CA 1
ATOM 680 C C . ALA A 1 85 ? 3.228 -5.549 11.556 1.00 95.00 85 ALA A C 1
ATOM 682 O O . ALA A 1 85 ? 2.400 -5.495 12.464 1.00 95.00 85 ALA A O 1
ATOM 683 N N . MET A 1 86 ? 2.996 -4.986 10.367 1.00 94.81 86 MET A N 1
ATOM 684 C CA . MET A 1 86 ? 1.722 -4.338 10.031 1.00 94.81 86 MET A CA 1
ATOM 685 C C . MET A 1 86 ? 0.563 -5.344 9.981 1.00 94.81 86 MET A C 1
ATOM 687 O O . MET A 1 86 ? -0.485 -5.099 10.579 1.00 94.81 86 MET A O 1
ATOM 691 N N . LYS A 1 87 ? 0.772 -6.506 9.350 1.00 95.12 87 LYS A N 1
ATOM 692 C CA . LYS A 1 87 ? -0.225 -7.588 9.273 1.00 95.12 87 LYS A CA 1
ATOM 693 C C . LYS A 1 87 ? -0.607 -8.120 10.655 1.00 95.12 87 LYS A C 1
ATOM 695 O O . LYS A 1 87 ? -1.787 -8.283 10.943 1.00 95.12 87 LYS A O 1
ATOM 700 N N . GLN A 1 88 ? 0.372 -8.323 11.538 1.00 94.81 88 GLN A N 1
ATOM 701 C CA . GLN A 1 88 ? 0.141 -8.753 12.924 1.00 94.81 88 GLN A CA 1
ATOM 702 C C . GLN A 1 88 ? -0.674 -7.744 13.745 1.00 94.81 88 GLN A C 1
ATOM 704 O O . GLN A 1 88 ? -1.343 -8.132 14.695 1.00 94.81 88 GLN A O 1
ATOM 709 N N . LYS A 1 89 ? -0.651 -6.461 13.367 1.00 92.31 89 LYS A N 1
ATOM 710 C CA . LYS A 1 89 ? -1.474 -5.406 13.975 1.00 92.31 89 LYS A CA 1
ATOM 711 C C . LYS A 1 89 ? -2.882 -5.295 13.381 1.00 92.31 89 LYS A C 1
ATOM 713 O O . LYS A 1 89 ? -3.608 -4.376 13.738 1.00 92.31 89 LYS A O 1
ATOM 718 N N . GLY A 1 90 ? -3.263 -6.192 12.472 1.00 92.19 90 GLY A N 1
ATOM 719 C CA . GLY A 1 90 ? -4.568 -6.160 11.811 1.00 92.19 90 GLY A CA 1
ATOM 720 C C . GLY A 1 90 ? -4.669 -5.148 10.666 1.00 92.19 90 GLY A C 1
ATOM 721 O O . GLY A 1 90 ? -5.769 -4.893 10.182 1.00 92.19 90 GLY A O 1
ATOM 722 N N . ILE A 1 91 ? -3.546 -4.582 10.203 1.00 93.62 91 ILE A N 1
ATOM 723 C CA . ILE A 1 91 ? -3.541 -3.699 9.033 1.00 93.62 91 ILE A CA 1
ATOM 724 C C . ILE A 1 91 ? -3.597 -4.561 7.770 1.00 93.62 91 ILE A C 1
ATOM 726 O O . ILE A 1 91 ? -2.736 -5.413 7.538 1.00 93.62 91 ILE A O 1
ATOM 730 N N . THR A 1 92 ? -4.598 -4.311 6.930 1.00 94.00 92 THR A N 1
ATOM 731 C CA . THR A 1 92 ? -4.740 -4.970 5.630 1.00 94.00 92 THR A CA 1
ATOM 732 C C . THR A 1 92 ? -3.892 -4.247 4.587 1.00 94.00 92 THR A C 1
ATOM 734 O O . THR A 1 92 ? -4.135 -3.080 4.289 1.00 94.00 92 THR A O 1
ATOM 737 N N . LEU A 1 93 ? -2.900 -4.938 4.027 1.00 94.06 93 LEU A N 1
ATOM 738 C CA . LEU A 1 93 ? -1.992 -4.432 3.002 1.00 94.06 93 LEU A CA 1
ATOM 739 C C . LEU A 1 93 ? -2.462 -4.872 1.612 1.00 94.06 93 LEU A C 1
ATOM 741 O O . LEU A 1 93 ? -2.473 -6.068 1.305 1.00 94.06 93 LEU A O 1
ATOM 745 N N . LEU A 1 94 ? -2.811 -3.893 0.779 1.00 93.56 94 LEU A N 1
ATOM 746 C CA . LEU A 1 94 ? -3.046 -4.043 -0.653 1.00 93.56 94 LEU A CA 1
ATOM 747 C C . LEU A 1 94 ? -1.830 -3.514 -1.398 1.00 93.56 94 LEU A C 1
ATOM 749 O O . LEU A 1 94 ? -1.360 -2.411 -1.124 1.00 93.56 94 LEU A O 1
ATOM 753 N N . VAL A 1 95 ? -1.335 -4.290 -2.353 1.00 92.25 95 VAL A N 1
ATOM 754 C CA . VAL A 1 95 ? -0.132 -3.959 -3.114 1.00 92.25 95 VAL A CA 1
ATOM 755 C C . VAL A 1 95 ? -0.478 -3.949 -4.592 1.00 92.25 95 VAL A C 1
ATOM 757 O O . VAL A 1 95 ? -0.913 -4.955 -5.142 1.00 92.25 95 VAL A O 1
ATOM 760 N N . VAL A 1 96 ? -0.260 -2.810 -5.238 1.00 92.00 96 VAL A N 1
ATOM 761 C CA . VAL A 1 96 ? -0.406 -2.625 -6.679 1.00 92.00 96 VAL A CA 1
ATOM 762 C C . VAL A 1 96 ? 0.973 -2.348 -7.246 1.00 92.00 96 VAL A C 1
ATOM 764 O O . VAL A 1 96 ? 1.612 -1.367 -6.871 1.00 92.00 96 VAL A O 1
ATOM 767 N N . THR A 1 97 ? 1.444 -3.189 -8.158 1.00 90.31 97 THR A N 1
ATOM 768 C CA . THR A 1 97 ? 2.680 -2.937 -8.898 1.00 90.31 97 THR A CA 1
ATOM 769 C C . THR A 1 97 ? 2.400 -2.651 -10.364 1.00 90.31 97 THR A C 1
ATOM 771 O O . THR A 1 97 ? 1.501 -3.250 -10.946 1.00 90.31 97 THR A O 1
ATOM 774 N N . ILE A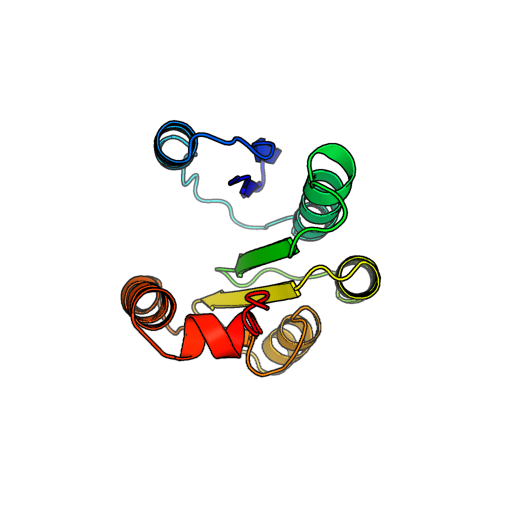 1 98 ? 3.158 -1.728 -10.958 1.00 89.31 98 ILE A N 1
ATOM 775 C CA . ILE A 1 98 ? 2.959 -1.260 -12.333 1.00 89.31 98 ILE A CA 1
ATOM 776 C C . ILE A 1 98 ? 4.223 -1.527 -13.156 1.00 89.31 98 ILE A C 1
ATOM 778 O O . ILE A 1 98 ? 5.326 -1.156 -12.749 1.00 89.31 98 ILE A O 1
ATOM 782 N N . GLY A 1 99 ? 4.066 -2.161 -14.320 1.00 85.69 99 GLY A N 1
ATOM 783 C CA . GLY A 1 99 ? 5.132 -2.349 -15.310 1.00 85.69 99 GLY A CA 1
ATOM 784 C C . GLY A 1 99 ? 6.180 -3.413 -14.959 1.00 85.69 99 GLY A C 1
ATOM 785 O O . GLY A 1 99 ? 7.227 -3.476 -15.606 1.00 85.69 99 GLY A O 1
ATOM 786 N N . ARG A 1 100 ? 5.939 -4.262 -13.950 1.00 82.62 100 ARG A N 1
ATOM 787 C CA . ARG A 1 100 ? 6.885 -5.315 -13.536 1.00 82.62 100 ARG A CA 1
ATOM 788 C C . ARG A 1 100 ? 6.627 -6.642 -14.239 1.00 82.62 100 ARG A C 1
ATOM 790 O O . ARG A 1 100 ? 5.497 -7.109 -14.321 1.00 82.62 100 ARG A O 1
ATOM 797 N N . ARG A 1 101 ? 7.710 -7.266 -14.713 1.00 78.75 101 ARG A N 1
ATOM 798 C CA . ARG A 1 101 ? 7.686 -8.564 -15.415 1.00 78.75 101 ARG A CA 1
ATOM 799 C C . ARG A 1 101 ? 8.631 -9.608 -14.812 1.00 78.75 101 ARG A C 1
ATOM 801 O O . ARG A 1 101 ? 8.568 -10.771 -15.189 1.00 78.75 101 ARG A O 1
ATOM 808 N N . ASN A 1 102 ? 9.505 -9.214 -13.885 1.00 85.38 102 ASN A N 1
ATOM 809 C CA . ASN A 1 102 ? 10.444 -10.128 -13.242 1.00 85.38 102 ASN A CA 1
ATOM 810 C C . ASN A 1 102 ? 9.724 -10.981 -12.182 1.00 85.38 102 ASN A C 1
ATOM 812 O O . ASN A 1 102 ? 9.222 -10.453 -11.191 1.00 85.38 102 ASN A O 1
ATOM 816 N N . PHE A 1 103 ? 9.700 -12.303 -12.366 1.00 83.69 103 PHE A N 1
ATOM 817 C CA . PHE A 1 103 ? 9.007 -13.222 -11.457 1.00 83.69 103 PHE A CA 1
ATOM 818 C C . PHE A 1 103 ? 9.540 -13.204 -10.020 1.00 83.69 103 PHE A C 1
ATOM 820 O O . PHE A 1 103 ? 8.745 -13.299 -9.086 1.00 83.69 103 PHE A O 1
ATOM 827 N N . LYS A 1 104 ? 10.857 -13.056 -9.828 1.00 83.38 104 LYS A N 1
ATOM 828 C CA . LYS A 1 104 ? 11.473 -13.018 -8.494 1.00 83.38 104 LYS A CA 1
ATOM 829 C C . LYS A 1 104 ? 11.030 -11.769 -7.729 1.00 83.38 104 LYS A C 1
ATOM 831 O O . LYS A 1 104 ? 10.612 -11.868 -6.580 1.00 83.38 104 LYS A O 1
ATOM 836 N N . GLU A 1 105 ? 11.033 -10.615 -8.391 1.00 81.75 105 GLU A N 1
ATOM 837 C CA . GLU A 1 105 ? 10.552 -9.361 -7.797 1.00 81.75 105 GLU A CA 1
ATOM 838 C C . GLU A 1 105 ? 9.051 -9.402 -7.497 1.00 81.75 105 GLU A C 1
ATOM 840 O O . GLU A 1 105 ? 8.615 -8.965 -6.434 1.00 81.75 105 GLU A O 1
ATOM 845 N N . LEU A 1 106 ? 8.249 -9.960 -8.411 1.00 88.25 106 LEU A N 1
ATOM 846 C CA . LEU A 1 106 ? 6.810 -10.130 -8.202 1.00 88.25 106 LEU A CA 1
ATOM 847 C C . LEU A 1 106 ? 6.512 -11.054 -7.015 1.00 88.25 106 LEU A C 1
ATOM 849 O O . LEU A 1 106 ? 5.545 -10.825 -6.294 1.00 88.25 106 LEU A O 1
ATOM 853 N N . HIS A 1 107 ? 7.332 -12.083 -6.796 1.00 87.94 107 HIS A N 1
ATOM 854 C CA . HIS A 1 107 ? 7.196 -12.969 -5.644 1.00 87.94 107 HIS A CA 1
ATOM 855 C C . HIS A 1 107 ? 7.502 -12.250 -4.320 1.00 87.94 107 HIS A C 1
ATOM 857 O O . HIS A 1 107 ? 6.736 -12.382 -3.361 1.00 87.94 107 HIS A O 1
ATOM 863 N N . SER A 1 108 ? 8.563 -11.435 -4.282 1.00 85.00 108 SER A N 1
ATOM 864 C CA . SER A 1 108 ? 8.871 -10.592 -3.116 1.00 85.00 108 SER A CA 1
ATOM 865 C C . SER A 1 108 ? 7.724 -9.615 -2.814 1.00 85.00 108 SER A C 1
ATOM 867 O O . SER A 1 108 ? 7.199 -9.587 -1.701 1.00 85.00 108 SER A O 1
ATOM 869 N N . LEU A 1 109 ? 7.216 -8.910 -3.832 1.00 88.38 109 LEU A N 1
ATOM 870 C CA . LEU A 1 109 ? 6.077 -7.995 -3.687 1.00 88.38 109 LEU A CA 1
ATOM 871 C C . LEU A 1 109 ? 4.810 -8.648 -3.181 1.00 88.38 109 LEU A C 1
ATOM 873 O O . LEU A 1 109 ? 4.119 -8.091 -2.328 1.00 88.38 109 LEU A O 1
ATOM 877 N N . ARG A 1 110 ? 4.488 -9.819 -3.730 1.00 92.31 110 ARG A N 1
ATOM 878 C CA . ARG A 1 110 ? 3.309 -10.579 -3.327 1.00 92.31 110 ARG A CA 1
ATOM 879 C C . ARG A 1 110 ? 3.344 -10.868 -1.828 1.00 92.31 110 ARG A C 1
ATOM 881 O O . ARG A 1 110 ? 2.316 -10.781 -1.170 1.00 92.31 110 ARG A O 1
ATOM 888 N N . SER A 1 111 ? 4.530 -11.111 -1.277 1.00 91.19 111 SER A N 1
ATOM 889 C CA . SER A 1 111 ? 4.725 -11.408 0.145 1.00 91.19 111 SER A CA 1
ATOM 890 C C . SER A 1 111 ? 4.492 -10.197 1.071 1.00 91.19 111 SER A C 1
ATOM 892 O O . SER A 1 111 ? 4.242 -10.373 2.272 1.00 91.19 111 SER A O 1
ATOM 894 N N . ILE A 1 112 ? 4.513 -8.970 0.531 1.00 91.88 112 ILE A N 1
ATOM 895 C CA . ILE A 1 112 ? 4.139 -7.744 1.257 1.00 91.88 112 ILE A CA 1
ATOM 896 C C . ILE A 1 112 ? 2.623 -7.691 1.475 1.00 91.88 112 ILE A C 1
ATOM 898 O O . ILE A 1 112 ? 2.181 -7.314 2.561 1.00 91.88 112 ILE A O 1
ATOM 902 N N . ALA A 1 113 ? 1.827 -8.097 0.481 1.00 93.88 113 ALA A N 1
ATOM 903 C CA . ALA A 1 113 ? 0.371 -8.089 0.586 1.00 93.88 113 ALA A CA 1
ATOM 904 C C . ALA A 1 113 ? -0.122 -8.981 1.743 1.00 93.88 113 ALA A C 1
ATOM 906 O O . ALA A 1 113 ? 0.560 -9.906 2.204 1.00 93.88 113 ALA A O 1
ATOM 907 N N . THR A 1 114 ? -1.323 -8.688 2.251 1.00 94.69 114 THR A N 1
ATOM 908 C CA . THR A 1 114 ? -1.947 -9.521 3.294 1.00 94.69 114 THR A CA 1
ATOM 909 C C . THR A 1 114 ? -2.330 -10.902 2.771 1.00 94.69 114 THR A C 1
ATOM 911 O O . THR A 1 114 ? -2.235 -11.873 3.516 1.00 94.69 114 THR A O 1
ATOM 914 N N . SER A 1 115 ? -2.733 -10.995 1.507 1.00 92.31 115 SER A N 1
ATOM 915 C CA . SER A 1 115 ? -3.118 -12.240 0.843 1.00 92.31 115 SER A CA 1
ATOM 916 C C . SER A 1 115 ? -3.073 -12.067 -0.679 1.00 92.31 115 SER A C 1
ATOM 918 O O . SER A 1 115 ? -3.000 -10.942 -1.176 1.00 92.31 115 SER A O 1
ATOM 920 N N . ASP A 1 116 ? -3.121 -13.172 -1.423 1.00 89.88 116 ASP A N 1
ATOM 921 C CA . ASP A 1 116 ? -2.944 -13.165 -2.883 1.00 89.88 116 ASP A CA 1
ATOM 922 C C . ASP A 1 116 ? -4.005 -12.343 -3.634 1.00 89.88 116 ASP A C 1
ATOM 924 O O . ASP A 1 116 ? -3.692 -11.703 -4.633 1.00 89.88 116 ASP A O 1
ATOM 928 N N . ASP A 1 117 ? -5.238 -12.280 -3.122 1.00 88.88 117 ASP A N 1
ATOM 929 C CA . ASP A 1 117 ? -6.334 -11.450 -3.652 1.00 88.88 117 ASP A CA 1
ATOM 930 C C . ASP A 1 117 ? -6.127 -9.938 -3.442 1.00 88.88 117 ASP A C 1
ATOM 932 O O . ASP A 1 117 ? -6.923 -9.131 -3.920 1.00 88.88 117 ASP A O 1
ATOM 936 N N . LYS A 1 118 ? -5.075 -9.547 -2.715 1.00 91.25 118 LYS A N 1
ATOM 937 C CA . LYS A 1 118 ? -4.706 -8.154 -2.417 1.00 91.25 118 LYS A CA 1
ATOM 938 C C . LYS A 1 118 ? -3.429 -7.725 -3.133 1.00 91.25 118 LYS A C 1
ATOM 940 O O . LYS A 1 118 ? -2.916 -6.638 -2.864 1.00 91.25 118 LYS A O 1
ATOM 945 N N . PHE A 1 119 ? -2.914 -8.564 -4.030 1.00 92.75 119 PHE A N 1
ATOM 946 C CA . PHE A 1 119 ? -1.764 -8.261 -4.865 1.00 92.75 119 PHE A CA 1
ATOM 947 C C . PHE A 1 119 ? -2.187 -8.097 -6.326 1.00 92.75 119 PHE A C 1
ATOM 949 O O . PHE A 1 119 ? -2.698 -9.023 -6.951 1.00 92.75 119 PHE A O 1
ATOM 956 N N . PHE A 1 120 ? -1.930 -6.918 -6.882 1.00 92.06 120 PHE A N 1
ATOM 957 C CA . PHE A 1 120 ? -2.318 -6.549 -8.237 1.00 92.06 120 PHE A CA 1
ATOM 958 C C . PHE A 1 120 ? -1.080 -6.209 -9.055 1.00 92.06 120 PHE A C 1
ATOM 960 O O . PHE A 1 120 ? -0.234 -5.421 -8.632 1.00 92.06 120 PHE A O 1
ATOM 967 N N . VAL A 1 121 ? -0.995 -6.784 -10.251 1.00 92.38 121 VAL A N 1
ATOM 968 C CA . VAL A 1 121 ? 0.055 -6.490 -11.227 1.00 92.38 121 VAL A CA 1
ATOM 969 C C . VAL A 1 121 ? -0.607 -5.823 -12.418 1.00 92.38 121 VAL A C 1
ATOM 971 O O . VAL A 1 121 ? -1.430 -6.435 -13.095 1.00 92.38 121 VAL A O 1
ATOM 974 N N . LEU A 1 122 ? -0.261 -4.566 -12.656 1.00 91.88 122 LEU A N 1
ATOM 975 C CA . LEU A 1 122 ? -0.775 -3.770 -13.757 1.00 91.88 122 LEU A CA 1
ATOM 976 C C . LEU A 1 122 ? 0.314 -3.582 -14.820 1.00 91.88 122 LEU A C 1
ATOM 978 O O . LEU A 1 122 ? 1.476 -3.343 -14.473 1.00 91.88 122 LEU A O 1
ATOM 982 N N . PRO A 1 123 ? -0.025 -3.663 -16.116 1.00 88.75 123 PRO A N 1
ATOM 983 C CA . PRO A 1 123 ? 0.943 -3.411 -17.172 1.00 88.75 123 PRO A CA 1
ATOM 984 C C . PRO A 1 123 ? 1.347 -1.933 -17.254 1.00 88.75 123 PRO A C 1
ATOM 986 O O . PRO A 1 123 ? 2.517 -1.652 -17.513 1.00 88.75 123 PRO A O 1
ATOM 989 N N . SER A 1 124 ? 0.423 -0.999 -17.002 1.00 86.88 124 SER A N 1
ATOM 990 C CA . SER A 1 124 ? 0.662 0.443 -17.112 1.00 86.88 124 SER A CA 1
ATOM 991 C C . SER A 1 124 ? -0.130 1.268 -16.085 1.00 86.88 124 SER A C 1
ATOM 993 O O . SER A 1 124 ? -0.972 0.749 -15.350 1.00 86.88 124 SER A O 1
ATOM 995 N N . PHE A 1 125 ? 0.132 2.578 -16.036 1.00 85.56 125 PHE A N 1
ATOM 996 C CA . PHE A 1 125 ? -0.655 3.514 -15.226 1.00 85.56 125 PHE A CA 1
ATOM 997 C C . PHE A 1 125 ? -2.078 3.725 -15.763 1.00 85.56 125 PHE A C 1
ATOM 999 O O . PHE A 1 125 ? -2.956 4.120 -15.000 1.00 85.56 125 PHE A O 1
ATOM 1006 N N . GLU A 1 126 ? -2.340 3.450 -17.043 1.00 87.31 126 GL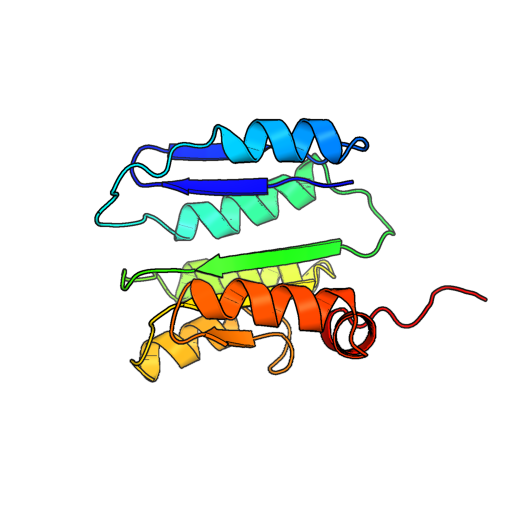U A N 1
ATOM 1007 C CA . GLU A 1 126 ? -3.688 3.564 -17.615 1.00 87.31 126 GLU A CA 1
ATOM 1008 C C . GLU A 1 126 ? -4.634 2.524 -17.004 1.00 87.31 126 GLU A C 1
ATOM 1010 O O . GLU A 1 126 ? -5.782 2.830 -16.673 1.00 87.31 126 GLU A O 1
ATOM 1015 N N . ASP A 1 127 ? -4.109 1.328 -16.728 1.00 87.69 127 ASP A N 1
ATOM 1016 C CA . ASP A 1 127 ? -4.838 0.235 -16.082 1.00 87.69 127 ASP A CA 1
ATOM 1017 C C . ASP A 1 127 ? -5.211 0.547 -14.626 1.00 87.69 127 ASP A C 1
ATOM 1019 O O . ASP A 1 127 ? -6.122 -0.068 -14.068 1.00 87.69 127 ASP A O 1
ATOM 1023 N N . LEU A 1 128 ? -4.558 1.538 -14.004 1.00 85.75 128 LEU A N 1
ATOM 1024 C CA . LEU A 1 128 ? -4.879 1.964 -12.644 1.00 85.75 128 LEU A CA 1
ATOM 1025 C C . LEU A 1 128 ? -6.286 2.562 -12.565 1.00 85.75 128 LEU A C 1
ATOM 1027 O O . LEU A 1 128 ? -6.971 2.361 -11.567 1.00 85.75 128 LEU A O 1
ATOM 1031 N N . LYS A 1 129 ? -6.752 3.246 -13.622 1.00 83.88 129 LYS A N 1
ATOM 1032 C CA . LYS A 1 129 ? -8.125 3.777 -13.683 1.00 83.88 129 LYS A CA 1
ATOM 1033 C C . LYS A 1 129 ? -9.151 2.650 -13.679 1.00 83.88 129 LYS A C 1
ATOM 1035 O O . LYS A 1 129 ? -10.154 2.737 -12.975 1.00 83.88 129 LYS A O 1
ATOM 1040 N N . LYS A 1 130 ? -8.875 1.580 -14.429 1.00 83.75 130 LYS A N 1
ATOM 1041 C CA . LYS A 1 130 ? -9.726 0.391 -14.460 1.00 83.75 130 LYS A CA 1
ATOM 1042 C C . LYS A 1 130 ? -9.751 -0.289 -13.095 1.00 83.75 130 LYS A C 1
ATOM 1044 O O . LYS A 1 130 ? -10.832 -0.500 -12.562 1.00 83.75 130 LYS A O 1
ATOM 1049 N N . LEU A 1 131 ? -8.584 -0.516 -12.485 1.00 84.44 131 LEU A N 1
ATOM 1050 C CA . LEU A 1 131 ? -8.504 -1.077 -11.135 1.00 84.44 131 LEU A CA 1
ATOM 1051 C C . LEU A 1 131 ? -9.236 -0.201 -10.108 1.00 84.44 131 LEU A C 1
ATOM 1053 O O . LEU A 1 131 ? -9.960 -0.722 -9.271 1.00 84.44 131 LEU A O 1
ATOM 1057 N N . ALA A 1 132 ? -9.093 1.124 -10.176 1.00 82.75 132 ALA A N 1
ATOM 1058 C CA . ALA A 1 132 ? -9.810 2.045 -9.299 1.00 82.75 132 ALA A CA 1
ATOM 1059 C C . ALA A 1 132 ? -11.333 1.963 -9.501 1.00 82.75 132 ALA A C 1
ATOM 1061 O O . ALA A 1 132 ? -12.083 1.992 -8.524 1.00 82.75 132 ALA A O 1
ATOM 1062 N N . SER A 1 133 ? -11.805 1.808 -10.742 1.00 80.81 133 SER A N 1
ATOM 1063 C CA . SER A 1 133 ? -13.223 1.574 -11.032 1.00 80.81 133 SER A CA 1
ATOM 1064 C C . SER A 1 133 ? -13.691 0.230 -10.474 1.00 80.81 133 SER A C 1
ATOM 1066 O O . SER A 1 133 ? -14.713 0.176 -9.798 1.00 80.81 133 SER A O 1
ATOM 1068 N N . ASP A 1 134 ? -12.930 -0.844 -10.684 1.00 79.19 134 ASP A N 1
ATOM 1069 C CA . ASP A 1 134 ? -13.261 -2.191 -10.201 1.00 79.19 134 ASP A CA 1
ATOM 1070 C C . ASP A 1 134 ? -13.283 -2.246 -8.668 1.00 79.19 134 ASP A C 1
ATOM 1072 O O . ASP A 1 134 ? -14.157 -2.875 -8.065 1.00 79.19 134 ASP A O 1
ATOM 1076 N N . LEU A 1 135 ? -12.350 -1.537 -8.028 1.00 76.94 135 LEU A N 1
ATOM 1077 C CA . LEU A 1 135 ? -12.327 -1.360 -6.586 1.00 76.94 135 LEU A CA 1
ATOM 1078 C C . LEU A 1 135 ? -13.505 -0.511 -6.115 1.00 76.94 135 LEU A C 1
ATOM 1080 O O . LEU A 1 135 ? -14.099 -0.873 -5.123 1.00 76.94 135 LEU A O 1
ATOM 1084 N N . SER A 1 136 ? -13.891 0.575 -6.784 1.00 73.88 136 SER A N 1
ATOM 1085 C CA . SER A 1 136 ? -14.964 1.466 -6.297 1.00 73.88 136 SER A CA 1
ATOM 1086 C C . SER A 1 136 ? -16.388 0.978 -6.591 1.00 73.88 136 SER A C 1
ATOM 1088 O O . SER A 1 136 ? -17.299 1.263 -5.816 1.00 73.88 136 SER A O 1
ATOM 1090 N N . THR A 1 137 ? -16.588 0.239 -7.681 1.00 68.44 137 THR A N 1
ATOM 1091 C CA . THR A 1 137 ? -17.916 -0.183 -8.167 1.00 68.44 137 THR A CA 1
ATOM 1092 C C . THR A 1 137 ? -18.179 -1.682 -8.009 1.00 68.44 137 THR A C 1
ATOM 1094 O O . THR A 1 137 ? -19.332 -2.112 -8.031 1.00 68.44 137 THR A O 1
ATOM 1097 N N . GLY A 1 138 ? -17.132 -2.495 -7.842 1.00 59.94 138 GLY A N 1
ATOM 1098 C CA . GLY A 1 138 ? -17.225 -3.951 -7.881 1.00 59.94 138 GLY A CA 1
ATOM 1099 C C . GLY A 1 138 ? -17.352 -4.633 -6.515 1.00 59.94 138 GLY A C 1
ATOM 1100 O O . GLY A 1 138 ? -17.057 -4.081 -5.454 1.00 59.94 138 GLY A O 1
ATOM 1101 N N . SER A 1 139 ? -17.696 -5.925 -6.549 1.00 55.31 139 SER A N 1
ATOM 1102 C CA . SER A 1 139 ? -17.631 -6.830 -5.388 1.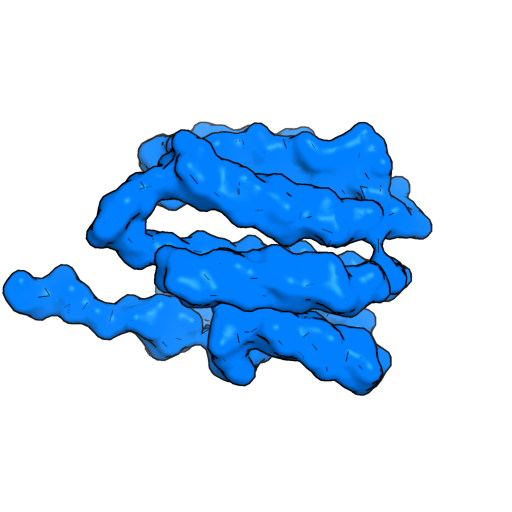00 55.31 139 SER A CA 1
ATOM 1103 C C . SER A 1 139 ? -16.217 -6.961 -4.801 1.00 55.31 139 SER A C 1
ATOM 1105 O O . SER A 1 139 ? -16.074 -7.360 -3.640 1.00 55.31 139 SER A O 1
ATOM 1107 N N . CYS A 1 140 ? -15.178 -6.585 -5.562 1.00 59.94 140 CYS A N 1
ATOM 1108 C CA . CYS A 1 140 ? -13.800 -6.560 -5.085 1.00 59.94 140 CYS A CA 1
ATOM 1109 C C . CYS A 1 140 ? -13.599 -5.554 -3.950 1.00 59.94 140 CYS A C 1
ATOM 1111 O O . CYS A 1 140 ? -12.860 -5.902 -3.047 1.00 59.94 140 CYS A O 1
ATOM 1113 N N . LEU A 1 141 ? -14.290 -4.405 -3.848 1.00 59.56 141 LEU A N 1
ATOM 1114 C CA . LEU A 1 141 ? -14.122 -3.564 -2.645 1.00 59.56 141 LEU A CA 1
ATOM 1115 C C . L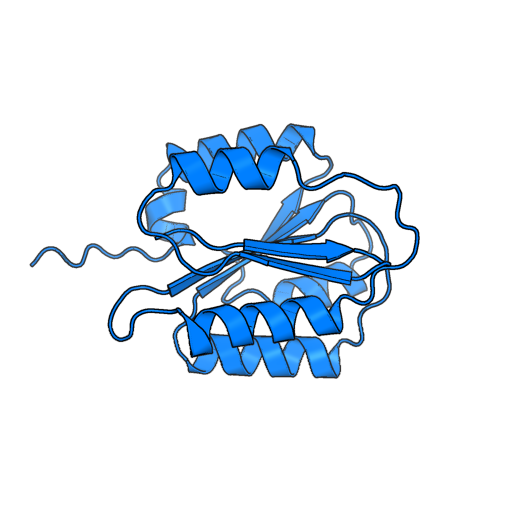EU A 1 141 ? -14.398 -4.372 -1.370 1.00 59.56 141 LEU A C 1
ATOM 1117 O O . LEU A 1 141 ? -13.604 -4.390 -0.438 1.00 59.56 141 LEU A O 1
ATOM 1121 N N . ARG A 1 142 ? -15.527 -5.087 -1.351 1.00 60.41 142 ARG A N 1
ATOM 1122 C CA . ARG A 1 142 ? -15.968 -5.860 -0.185 1.00 60.41 142 ARG A CA 1
ATOM 1123 C C . ARG A 1 142 ? -15.091 -7.088 0.037 1.00 60.41 142 ARG A C 1
ATOM 1125 O O . ARG A 1 142 ? -14.705 -7.358 1.168 1.00 60.41 142 ARG A O 1
ATOM 1132 N N . LYS A 1 143 ? -14.748 -7.799 -1.041 1.00 64.00 143 LYS A N 1
ATOM 1133 C CA . LYS A 1 143 ? -13.956 -9.037 -1.008 1.00 64.00 143 LYS A CA 1
ATOM 1134 C C . LYS A 1 143 ? -12.462 -8.775 -0.763 1.00 64.00 143 LYS A C 1
ATOM 1136 O O . LYS A 1 143 ? -11.883 -9.341 0.155 1.00 64.00 143 LYS A O 1
ATOM 1141 N N . CYS A 1 144 ? -11.866 -7.867 -1.529 1.00 63.06 144 CYS A N 1
ATOM 1142 C CA . CYS A 1 144 ? -10.447 -7.507 -1.502 1.00 63.06 144 CYS A CA 1
ATOM 1143 C C . CYS A 1 144 ? -10.080 -6.673 -0.259 1.00 63.06 144 CYS A C 1
ATOM 1145 O O . CYS A 1 144 ? -8.962 -6.788 0.232 1.00 63.06 144 CYS A O 1
ATOM 1147 N N . LEU A 1 145 ? -11.005 -5.896 0.323 1.00 63.91 145 LEU A N 1
ATOM 1148 C CA . LEU A 1 145 ? -10.785 -5.234 1.624 1.00 63.91 145 LEU A CA 1
ATOM 1149 C C . LEU A 1 145 ? -11.302 -6.048 2.810 1.00 63.91 145 LEU A C 1
ATOM 1151 O O . LEU A 1 145 ? -11.208 -5.593 3.947 1.00 63.91 145 LEU A O 1
ATOM 1155 N N . ASN A 1 146 ? -11.854 -7.237 2.544 1.00 61.00 146 ASN A N 1
ATOM 1156 C CA . ASN A 1 146 ? -12.512 -8.089 3.527 1.00 61.00 146 ASN A CA 1
ATOM 1157 C C . ASN A 1 146 ? -13.454 -7.291 4.451 1.00 61.00 146 ASN A C 1
ATOM 1159 O O . ASN A 1 146 ? -13.542 -7.548 5.651 1.00 61.00 146 ASN A O 1
ATOM 1163 N N . LEU A 1 147 ? -14.149 -6.297 3.877 1.00 53.84 147 LEU A N 1
ATOM 1164 C CA . LEU A 1 147 ? -15.175 -5.496 4.540 1.00 53.84 147 LEU A CA 1
ATOM 1165 C C . LEU A 1 147 ? -16.424 -6.371 4.669 1.00 53.84 147 LEU A C 1
ATOM 1167 O O . LEU A 1 147 ? -17.453 -6.141 4.031 1.00 53.84 147 LEU A O 1
ATOM 1171 N N . SER A 1 148 ? -16.304 -7.421 5.477 1.00 47.31 148 SER A N 1
ATOM 1172 C CA . SER A 1 148 ? -17.439 -8.137 6.031 1.00 47.31 148 SER A CA 1
ATOM 1173 C C . SER A 1 148 ? -18.102 -7.157 6.981 1.00 47.31 148 SER A C 1
ATOM 1175 O O . SER A 1 148 ? -17.668 -6.973 8.110 1.00 47.31 148 SER A O 1
ATOM 1177 N N . ILE A 1 149 ? -19.055 -6.427 6.417 1.00 41.66 149 ILE A N 1
ATOM 1178 C CA . ILE A 1 149 ? -20.036 -5.557 7.047 1.00 41.66 149 ILE A CA 1
ATOM 1179 C C . ILE A 1 149 ? -20.128 -5.819 8.563 1.00 41.66 149 ILE A C 1
ATOM 1181 O O . ILE A 1 149 ? -20.780 -6.762 9.006 1.00 41.66 149 ILE A O 1
ATOM 1185 N N . VAL A 1 150 ? -19.493 -4.953 9.359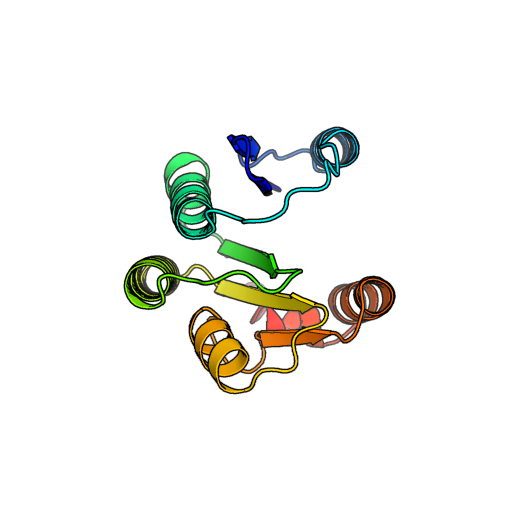 1.00 37.53 150 VAL A N 1
ATOM 1186 C CA . VAL A 1 150 ? -19.907 -4.692 10.743 1.00 37.53 150 VAL A CA 1
ATOM 1187 C C . VAL A 1 150 ? -21.186 -3.858 10.638 1.00 37.53 150 VAL A C 1
ATOM 1189 O O . VAL A 1 150 ? -21.182 -2.644 10.793 1.00 37.53 150 VAL A O 1
ATOM 1192 N N . LEU A 1 151 ? -22.269 -4.514 10.231 1.00 32.53 151 LEU A N 1
ATOM 1193 C CA . LEU A 1 151 ? -23.641 -4.098 10.497 1.00 32.53 151 LEU A CA 1
ATOM 1194 C C . LEU A 1 151 ? -24.320 -5.336 11.076 1.00 32.53 151 LEU A C 1
ATOM 1196 O O . LEU A 1 151 ? -24.916 -6.142 10.361 1.00 32.53 151 LEU A O 1
ATOM 1200 N N . LYS A 1 152 ? -24.142 -5.511 12.378 1.00 33.72 152 LYS A N 1
ATOM 1201 C CA . LYS A 1 152 ? -25.176 -6.075 13.231 1.00 33.72 152 LYS A CA 1
ATOM 1202 C C . LYS A 1 152 ? -25.541 -5.006 14.239 1.00 33.72 152 LYS A C 1
ATOM 1204 O O . LYS A 1 152 ? -24.595 -4.336 14.708 1.00 33.72 152 LYS A O 1
#

Secondary structure (DSSP, 8-state):
-EEEEEEETTEEEEEEEES-HHHHHHHHHHS-----SS--THHHHHHHHHHHHHHPPTTS-EEEEEEEES-----HHHHHHHHHHHHHTTEEEEEEEES---HHHHHHHHHHSSSGGGEEEESSSHHHHHHHHHHHHSHHHHHHTT------